Protein AF-A0A432HNS5-F1 (afdb_monomer_lite)

pLDDT: mean 80.05, std 15.09, range [40.34, 94.75]

Sequence (88 aa):
NPNSVKTDSRGKRLGQSRGRAGVKAKVARVDTNRGMIYVDGLTISTADGKEEGVPIRPSNLVVTNLYDGDPLRIKRLMERS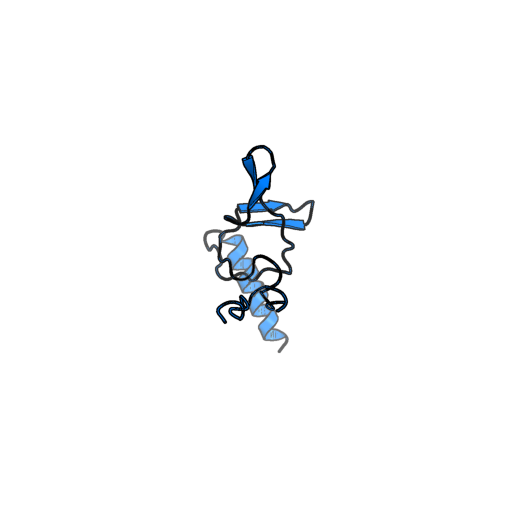ERGEIDE

Radius of gyration: 21.63 Å; chains: 1; bounding box: 68×28×46 Å

Structure (mmCIF, N/CA/C/O backbone):
data_AF-A0A432HNS5-F1
#
_entry.id   AF-A0A432HNS5-F1
#
loop_
_atom_site.group_PDB
_atom_site.id
_atom_site.type_symbol
_atom_site.label_atom_id
_atom_site.label_alt_id
_atom_site.label_comp_id
_atom_site.label_asym_id
_atom_site.label_entity_id
_atom_site.label_seq_id
_atom_site.pdbx_PDB_ins_code
_atom_site.Cartn_x
_atom_site.Cartn_y
_atom_site.Cartn_z
_atom_site.occupancy
_atom_site.B_iso_or_equiv
_atom_site.auth_seq_id
_atom_site.auth_comp_id
_atom_site.auth_asym_id
_atom_site.auth_atom_id
_atom_site.pdbx_PDB_model_num
ATOM 1 N N . ASN A 1 1 ? -55.422 -12.176 14.013 1.00 40.34 1 ASN A N 1
ATOM 2 C CA . ASN A 1 1 ? -54.319 -12.391 14.981 1.00 40.34 1 ASN A CA 1
ATOM 3 C C . ASN A 1 1 ? -53.034 -11.738 14.479 1.00 40.34 1 ASN A C 1
ATOM 5 O O . ASN A 1 1 ? -52.455 -12.252 13.532 1.00 40.34 1 ASN A O 1
ATOM 9 N N . PRO A 1 2 ? -52.595 -10.612 15.067 1.00 56.00 2 PRO A N 1
ATOM 10 C CA . PRO A 1 2 ? -51.495 -9.785 14.550 1.00 56.00 2 PRO A CA 1
ATOM 11 C C . PRO A 1 2 ? -50.068 -10.278 14.893 1.00 56.00 2 PRO A C 1
ATOM 13 O O . PRO A 1 2 ? -49.098 -9.625 14.532 1.00 56.00 2 PRO A O 1
ATOM 16 N N . ASN A 1 3 ? -49.901 -11.440 15.534 1.00 56.94 3 ASN A N 1
ATOM 17 C CA . ASN A 1 3 ? -48.600 -11.915 16.044 1.00 56.94 3 ASN A CA 1
ATOM 18 C C . ASN A 1 3 ? -47.772 -12.788 15.071 1.00 56.94 3 ASN A C 1
ATOM 20 O O . ASN A 1 3 ? -46.928 -13.563 15.513 1.00 56.94 3 ASN A O 1
ATOM 24 N N . SER A 1 4 ? -47.976 -12.685 13.752 1.00 62.94 4 SER A N 1
ATOM 25 C CA . SER A 1 4 ? -47.268 -13.530 12.765 1.00 62.94 4 SER A CA 1
ATOM 26 C C . SER A 1 4 ? -46.352 -12.769 11.797 1.00 62.94 4 SER A C 1
ATOM 28 O O . SER A 1 4 ? -46.035 -13.277 10.722 1.00 62.94 4 SER A O 1
ATOM 30 N N . VAL A 1 5 ? -45.874 -11.577 12.157 1.00 63.44 5 VAL A N 1
ATOM 31 C CA . VAL A 1 5 ? -44.797 -10.922 11.396 1.00 63.44 5 VAL A CA 1
ATOM 32 C C . VAL A 1 5 ? -43.456 -11.364 11.980 1.00 63.44 5 VAL A C 1
ATOM 34 O O . VAL A 1 5 ? -42.905 -10.745 12.889 1.00 63.44 5 VAL A O 1
ATOM 37 N N . LYS A 1 6 ? -42.937 -12.497 11.497 1.00 57.84 6 LYS A N 1
ATOM 38 C CA . LYS A 1 6 ? -41.569 -12.929 11.806 1.00 57.84 6 LYS A CA 1
ATOM 39 C C . LYS A 1 6 ? -40.608 -12.064 10.989 1.00 57.84 6 LYS A C 1
ATOM 41 O O . LYS A 1 6 ? -40.564 -12.177 9.771 1.00 57.84 6 LYS A O 1
ATOM 46 N N . THR A 1 7 ? -39.847 -11.196 11.652 1.00 60.84 7 THR A N 1
ATOM 47 C CA . THR A 1 7 ? -38.721 -10.476 11.040 1.00 60.84 7 THR A CA 1
ATOM 48 C C . THR A 1 7 ? -37.706 -11.493 10.514 1.00 60.84 7 THR A C 1
ATOM 50 O O . THR A 1 7 ? -37.201 -12.300 11.298 1.00 60.84 7 THR A O 1
ATOM 53 N N . ASP A 1 8 ? -37.400 -11.437 9.216 1.00 56.94 8 ASP A N 1
ATOM 54 C CA . ASP A 1 8 ? -36.568 -12.389 8.446 1.00 56.94 8 ASP A CA 1
ATOM 55 C C . ASP A 1 8 ? -35.084 -12.461 8.904 1.00 56.94 8 ASP A C 1
ATOM 57 O O . ASP A 1 8 ? -34.231 -13.095 8.288 1.00 56.94 8 ASP A O 1
ATOM 61 N N . SER A 1 9 ? -34.756 -11.804 10.019 1.00 56.34 9 SER A N 1
ATOM 62 C CA . SER A 1 9 ? -33.408 -11.592 10.547 1.00 56.34 9 SER A CA 1
ATOM 63 C C . SER A 1 9 ? -33.019 -12.487 11.731 1.00 56.34 9 SER A C 1
ATOM 65 O O . SER A 1 9 ? -31.849 -12.510 12.101 1.00 56.34 9 SER A O 1
ATOM 67 N N . ARG A 1 10 ? -33.936 -13.256 12.342 1.00 52.41 10 ARG A N 1
ATOM 68 C CA . ARG A 1 10 ? -33.642 -14.035 13.575 1.00 52.41 10 ARG A CA 1
ATOM 69 C C . ARG A 1 10 ? -33.152 -15.474 13.362 1.00 52.41 10 ARG A C 1
ATOM 71 O O . ARG A 1 10 ? -33.389 -16.331 14.207 1.00 52.41 10 ARG A O 1
ATOM 78 N N . GLY A 1 11 ? -32.465 -15.776 12.265 1.00 57.69 11 GLY A N 1
ATOM 79 C CA . GLY A 1 11 ? -31.923 -17.135 12.110 1.00 57.69 11 GLY A CA 1
ATOM 80 C C . GLY A 1 11 ? -31.254 -17.460 10.786 1.00 57.69 11 GLY A C 1
ATOM 81 O O . GLY A 1 11 ? -30.508 -18.437 10.711 1.00 57.69 11 GLY A O 1
ATOM 82 N N . LYS A 1 12 ? -31.445 -16.645 9.743 1.00 63.97 12 LYS A N 1
ATOM 83 C CA . LYS A 1 12 ? -30.629 -16.790 8.541 1.00 63.97 12 LYS A CA 1
ATOM 84 C C . LYS A 1 12 ? -29.240 -16.246 8.826 1.00 63.97 12 LYS A C 1
ATOM 86 O O . LYS A 1 12 ? -29.046 -15.048 9.007 1.00 63.97 12 LYS A O 1
ATOM 91 N N . ARG A 1 13 ? -28.258 -17.147 8.806 1.00 57.38 13 ARG A N 1
ATOM 92 C CA . ARG A 1 13 ? -26.863 -16.792 8.545 1.00 57.38 13 ARG A CA 1
ATOM 93 C C . ARG A 1 13 ? -26.848 -16.241 7.122 1.00 57.38 13 ARG A C 1
ATOM 95 O O . ARG A 1 13 ? -26.662 -17.004 6.178 1.00 57.38 13 ARG A O 1
ATOM 102 N N . LEU A 1 14 ? -27.148 -14.950 6.953 1.00 58.06 14 LEU A N 1
ATOM 103 C CA . LEU A 1 14 ? -26.860 -14.268 5.700 1.00 58.06 14 LEU A CA 1
ATOM 104 C C . LEU A 1 14 ? -25.379 -14.547 5.460 1.00 58.06 14 LEU A C 1
ATOM 106 O O . LEU A 1 14 ? -24.545 -14.199 6.297 1.00 58.06 14 LEU A O 1
ATOM 110 N N . GLY A 1 15 ? -25.062 -15.247 4.376 1.00 54.19 15 GLY A N 1
ATOM 111 C CA . GLY A 1 15 ? -23.695 -15.482 3.931 1.00 54.19 15 GLY A CA 1
ATOM 112 C C . GLY A 1 15 ? -23.063 -14.178 3.458 1.00 54.19 15 GLY A C 1
ATOM 113 O O . GLY A 1 15 ? -22.598 -14.107 2.32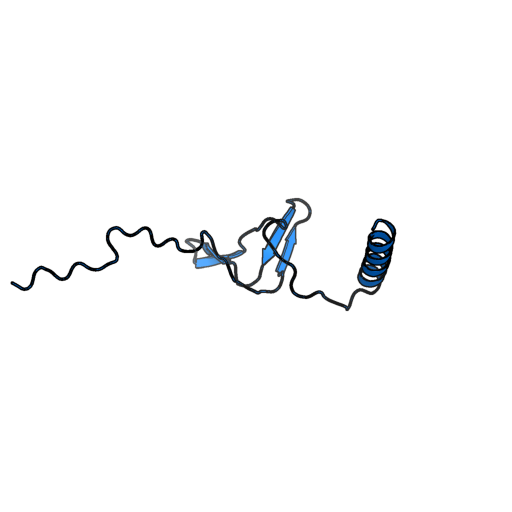8 1.00 54.19 15 GLY A O 1
ATOM 114 N N . GLN A 1 16 ? -23.104 -13.128 4.285 1.00 55.44 16 GLN A N 1
ATOM 115 C CA . GLN A 1 16 ? -22.380 -11.905 4.026 1.00 55.44 16 GLN A CA 1
ATOM 116 C C . GLN A 1 16 ? -20.909 -12.269 3.876 1.00 55.44 16 GLN A C 1
ATOM 118 O O . GLN A 1 16 ? -20.375 -13.128 4.589 1.00 55.44 16 GLN A O 1
ATOM 123 N N . SER A 1 17 ? -20.279 -11.623 2.904 1.00 55.78 17 SER A N 1
ATOM 124 C CA . SER A 1 17 ? -18.845 -11.685 2.678 1.00 55.78 17 SER A CA 1
ATOM 125 C C . SER A 1 17 ? -18.115 -11.540 4.011 1.00 55.78 17 SER A C 1
ATOM 127 O O . SER A 1 17 ? -18.300 -10.558 4.730 1.00 55.78 17 SER A O 1
ATOM 129 N N . ARG A 1 18 ? -17.323 -12.552 4.376 1.00 53.12 18 ARG A N 1
ATOM 130 C CA . ARG A 1 18 ? -16.515 -12.510 5.595 1.00 53.12 18 ARG A CA 1
ATOM 131 C C . ARG A 1 18 ? -15.435 -11.438 5.426 1.00 53.12 18 ARG A C 1
ATOM 133 O O . ARG A 1 18 ? -14.659 -11.502 4.478 1.00 53.12 18 ARG A O 1
ATOM 140 N N . GLY A 1 19 ? -15.370 -10.488 6.358 1.00 60.09 19 GLY A N 1
ATOM 141 C CA . GLY A 1 19 ? -14.402 -9.387 6.337 1.00 60.09 19 GLY A CA 1
ATOM 142 C C . GLY A 1 19 ? -14.843 -8.181 5.498 1.00 60.09 19 GLY A C 1
ATOM 143 O O . GLY A 1 19 ? -15.935 -8.149 4.938 1.00 60.09 19 GLY A O 1
ATOM 144 N N . ARG A 1 20 ? -13.987 -7.156 5.427 1.00 63.59 20 ARG A N 1
ATOM 145 C CA . ARG A 1 20 ? -14.221 -5.949 4.617 1.00 63.59 20 ARG A CA 1
ATOM 146 C C . ARG A 1 20 ? -13.811 -6.209 3.163 1.00 63.59 20 ARG A C 1
ATOM 148 O O . ARG A 1 20 ? -12.740 -5.796 2.731 1.00 63.59 20 ARG A O 1
ATOM 155 N N . ALA A 1 21 ? -14.626 -6.967 2.435 1.00 64.62 21 ALA A N 1
ATOM 156 C CA . ALA A 1 21 ? -14.394 -7.278 1.025 1.00 64.62 21 ALA A CA 1
ATOM 157 C C . ALA A 1 21 ? -14.951 -6.172 0.106 1.00 64.62 21 ALA A C 1
ATOM 159 O O . ALA A 1 21 ? -15.977 -5.571 0.411 1.00 64.62 21 ALA A O 1
ATOM 160 N N . GLY A 1 22 ? -14.287 -5.919 -1.027 1.00 72.62 22 GLY A N 1
ATOM 161 C CA . GLY A 1 22 ? -14.762 -4.987 -2.063 1.00 72.62 22 GLY A CA 1
ATOM 162 C C . GLY A 1 22 ? -14.302 -3.530 -1.924 1.00 72.62 22 GLY A C 1
ATOM 163 O O . GLY A 1 22 ? -14.656 -2.705 -2.762 1.00 72.62 22 GLY A O 1
ATOM 164 N N . VAL A 1 23 ? -13.489 -3.203 -0.914 1.00 80.69 23 VAL A N 1
ATOM 165 C CA . VAL A 1 23 ? -12.913 -1.859 -0.757 1.00 80.69 23 VAL A CA 1
ATOM 166 C C . VAL A 1 23 ? -11.775 -1.666 -1.761 1.00 80.69 23 VAL A C 1
ATOM 168 O O . VAL A 1 23 ? -10.797 -2.412 -1.749 1.00 80.69 23 VAL A O 1
ATOM 171 N N . LYS A 1 24 ? -11.893 -0.649 -2.620 1.00 87.25 24 LYS A N 1
ATOM 172 C CA . LYS A 1 24 ? -10.800 -0.156 -3.468 1.00 87.25 24 LYS A CA 1
ATOM 173 C C . LYS A 1 24 ? -10.262 1.125 -2.851 1.00 87.25 24 LYS A C 1
ATOM 175 O O . LYS A 1 24 ? -10.991 2.107 -2.754 1.00 87.25 24 LYS A O 1
ATOM 180 N N . ALA A 1 25 ? -9.005 1.107 -2.434 1.00 89.75 25 ALA A N 1
ATOM 181 C CA . ALA A 1 25 ? -8.375 2.241 -1.776 1.00 89.75 25 ALA A CA 1
ATOM 182 C C . ALA A 1 25 ? -6.862 2.242 -2.002 1.00 89.75 25 ALA A C 1
ATOM 184 O O . ALA A 1 25 ? -6.281 1.265 -2.484 1.00 89.75 25 ALA A O 1
ATOM 185 N N . LYS A 1 26 ? -6.232 3.369 -1.668 1.00 92.44 26 LYS A N 1
ATOM 186 C CA . LYS A 1 26 ? -4.787 3.546 -1.761 1.00 92.44 26 LYS A CA 1
ATOM 187 C C . LYS A 1 26 ? -4.096 2.875 -0.572 1.00 92.44 26 LYS A C 1
ATOM 189 O O . LYS A 1 26 ? -4.638 2.781 0.528 1.00 92.44 26 LYS A O 1
ATOM 194 N N . VAL A 1 27 ? -2.881 2.392 -0.809 1.00 92.38 27 VAL A N 1
ATOM 195 C CA . VAL A 1 27 ? -2.005 1.899 0.254 1.00 92.38 27 VAL A CA 1
ATOM 196 C C . VAL A 1 27 ? -1.409 3.095 0.995 1.00 92.38 27 VAL A C 1
ATOM 198 O O . VAL A 1 27 ? -0.705 3.904 0.390 1.00 92.38 27 VAL A O 1
ATOM 201 N N . ALA A 1 28 ? -1.675 3.178 2.296 1.00 92.62 28 ALA A N 1
ATOM 202 C CA . ALA A 1 28 ? -1.219 4.251 3.173 1.00 92.62 28 ALA A CA 1
ATOM 203 C C . ALA A 1 28 ? 0.222 4.021 3.640 1.00 92.62 28 ALA A C 1
ATOM 205 O O . ALA A 1 28 ? 1.061 4.921 3.633 1.00 92.62 28 ALA A O 1
ATOM 206 N N . ARG A 1 29 ? 0.508 2.784 4.068 1.00 92.25 29 ARG A N 1
ATOM 207 C CA . 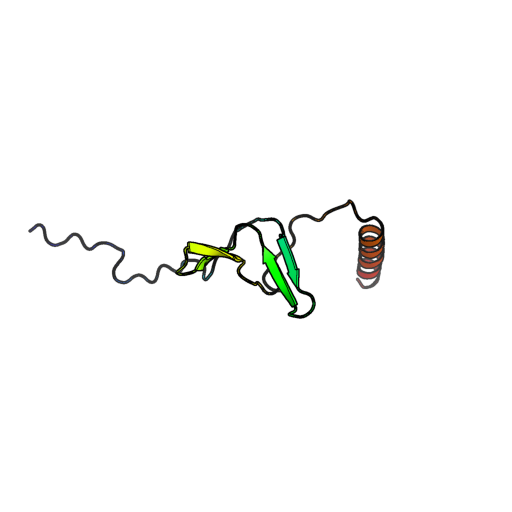ARG A 1 29 ? 1.792 2.405 4.660 1.00 92.25 29 ARG A CA 1
ATOM 208 C C . ARG A 1 29 ? 2.096 0.934 4.417 1.00 92.25 29 ARG A C 1
ATOM 210 O O . ARG A 1 29 ? 1.212 0.084 4.496 1.00 92.25 29 ARG A O 1
ATOM 217 N N . VAL A 1 30 ? 3.372 0.640 4.191 1.00 94.06 30 VAL A N 1
ATOM 218 C CA . VAL A 1 30 ? 3.913 -0.720 4.122 1.00 94.06 30 VAL A CA 1
ATOM 219 C C . VAL A 1 30 ? 4.905 -0.896 5.269 1.00 94.06 30 VAL A C 1
ATOM 221 O O . VAL A 1 30 ? 5.836 -0.105 5.407 1.00 94.06 30 VAL A O 1
ATOM 224 N N . ASP A 1 31 ? 4.689 -1.905 6.109 1.00 94.38 31 ASP A N 1
ATOM 225 C CA . ASP A 1 31 ? 5.623 -2.320 7.157 1.00 94.38 31 ASP A CA 1
ATOM 226 C C . ASP A 1 31 ? 6.365 -3.578 6.690 1.00 94.38 31 ASP A C 1
ATOM 228 O O . ASP A 1 31 ? 5.825 -4.687 6.707 1.00 94.38 31 ASP A O 1
ATOM 232 N N . THR A 1 32 ? 7.614 -3.400 6.261 1.00 94.12 32 THR A N 1
ATOM 233 C CA . THR A 1 32 ? 8.477 -4.485 5.776 1.00 94.12 32 THR A CA 1
ATOM 234 C C . THR A 1 32 ? 8.999 -5.386 6.890 1.00 94.12 32 THR A C 1
ATOM 236 O O . THR A 1 32 ? 9.340 -6.530 6.612 1.00 94.12 32 THR A O 1
ATOM 239 N N . ASN A 1 33 ? 9.032 -4.917 8.141 1.00 94.69 33 ASN A N 1
ATOM 240 C CA . ASN A 1 33 ? 9.499 -5.725 9.271 1.00 94.69 33 ASN A CA 1
ATOM 241 C C . ASN A 1 33 ? 8.447 -6.764 9.662 1.00 94.69 33 ASN A C 1
ATOM 243 O O . ASN A 1 33 ? 8.775 -7.904 9.979 1.00 94.69 33 ASN A O 1
ATOM 247 N N . ARG A 1 34 ? 7.171 -6.364 9.636 1.00 90.88 34 ARG A N 1
ATOM 248 C CA . ARG A 1 34 ? 6.037 -7.242 9.969 1.00 90.88 34 ARG A CA 1
ATOM 249 C C . ARG A 1 34 ? 5.397 -7.900 8.747 1.00 90.88 34 ARG A C 1
ATOM 251 O O . ARG A 1 34 ? 4.554 -8.777 8.913 1.00 90.88 34 ARG A O 1
ATOM 258 N N . GLY A 1 35 ? 5.758 -7.470 7.538 1.00 92.75 35 GLY A N 1
ATOM 259 C CA . GLY A 1 35 ? 5.141 -7.935 6.294 1.00 92.75 35 GLY A CA 1
ATOM 260 C C . GLY A 1 35 ? 3.665 -7.539 6.175 1.00 92.75 35 GLY A C 1
ATOM 261 O O . GLY A 1 35 ? 2.874 -8.285 5.597 1.00 92.75 35 GLY A O 1
ATOM 262 N N . MET A 1 36 ? 3.284 -6.396 6.754 1.00 93.75 36 MET A N 1
ATOM 263 C CA . MET A 1 36 ? 1.896 -5.927 6.830 1.00 93.75 36 MET A CA 1
ATOM 264 C C . MET A 1 36 ? 1.689 -4.650 6.019 1.00 93.75 36 MET A C 1
ATOM 266 O O . MET A 1 36 ? 2.582 -3.808 5.908 1.00 93.75 36 MET A O 1
ATOM 270 N N . ILE A 1 37 ? 0.485 -4.492 5.475 1.00 93.56 37 ILE A N 1
ATOM 271 C CA . ILE A 1 37 ? 0.079 -3.318 4.701 1.00 93.56 37 ILE A CA 1
ATOM 272 C C . ILE A 1 37 ? -1.116 -2.648 5.378 1.00 93.56 37 ILE A C 1
ATOM 274 O O . ILE A 1 37 ? -2.019 -3.324 5.869 1.00 93.56 37 ILE A O 1
ATOM 278 N N . TYR A 1 38 ? -1.120 -1.318 5.366 1.00 93.19 38 TYR A N 1
ATOM 279 C CA . TYR A 1 38 ? -2.218 -0.475 5.821 1.00 93.19 38 TYR A CA 1
ATOM 280 C C . TYR A 1 38 ? -2.848 0.217 4.616 1.00 93.19 38 TYR A C 1
ATOM 282 O O . TYR A 1 38 ? -2.145 0.802 3.786 1.00 93.19 38 TYR A O 1
ATOM 290 N N . VAL A 1 39 ? -4.170 0.140 4.520 1.00 91.19 39 VAL A N 1
ATOM 291 C CA . VAL A 1 39 ? -4.958 0.669 3.404 1.00 91.19 39 VAL A CA 1
ATOM 292 C C . VA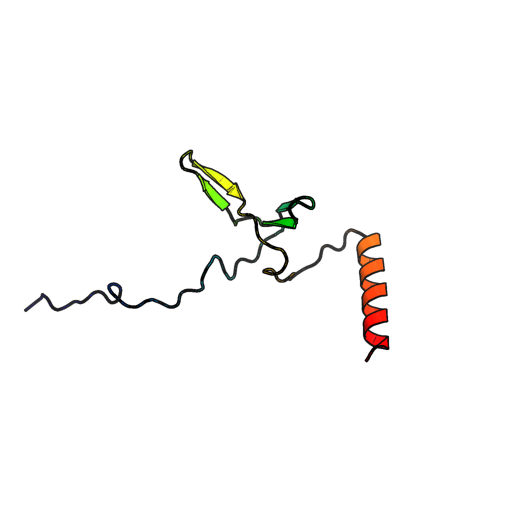L A 1 39 ? -5.861 1.784 3.919 1.00 91.19 39 VAL A C 1
ATOM 294 O O . VAL A 1 39 ? -6.449 1.656 4.994 1.00 91.19 39 VAL A O 1
ATOM 297 N N . ASP A 1 40 ? -5.978 2.864 3.151 1.00 89.06 40 ASP A N 1
ATOM 298 C CA . ASP A 1 40 ? -6.836 3.996 3.503 1.00 89.06 40 ASP A CA 1
ATOM 299 C C . ASP A 1 40 ? -8.315 3.569 3.594 1.00 89.06 40 ASP A C 1
ATOM 301 O O . ASP A 1 40 ? -8.805 2.778 2.787 1.00 89.06 40 ASP A O 1
ATOM 305 N N . GLY A 1 41 ? -9.038 4.070 4.601 1.00 85.06 41 GLY A N 1
ATOM 306 C CA . GLY A 1 41 ? -10.448 3.723 4.855 1.00 85.06 41 GLY A CA 1
ATOM 307 C C . GLY A 1 41 ? -10.674 2.361 5.529 1.00 85.06 41 GLY A C 1
ATOM 308 O O . GLY A 1 41 ? -11.808 1.998 5.854 1.00 85.06 41 GLY A O 1
ATOM 309 N N . LEU A 1 42 ? -9.604 1.604 5.782 1.00 85.31 42 LEU A N 1
ATOM 310 C CA . LEU A 1 42 ? -9.623 0.374 6.568 1.00 85.31 42 LEU A CA 1
ATOM 311 C C . LEU A 1 42 ? -9.156 0.674 7.994 1.00 85.31 42 LEU A C 1
ATOM 313 O O . LEU A 1 42 ? -8.043 0.336 8.391 1.00 85.31 42 LEU A O 1
ATOM 317 N N . THR A 1 43 ? -10.033 1.320 8.762 1.00 87.88 43 THR A N 1
ATOM 318 C CA . THR A 1 43 ? -9.793 1.694 10.160 1.00 87.88 43 THR A CA 1
ATOM 319 C C . THR A 1 43 ? -10.743 0.981 11.125 1.00 87.88 43 THR A C 1
ATOM 321 O O . THR A 1 43 ? -11.861 0.570 10.773 1.00 87.88 43 THR A O 1
ATOM 324 N N . ILE A 1 44 ? -10.270 0.786 12.355 1.00 85.06 44 ILE A N 1
ATOM 325 C CA . ILE A 1 44 ? -11.063 0.369 13.514 1.00 85.06 44 ILE A CA 1
ATOM 326 C C . ILE A 1 44 ? -11.050 1.522 14.514 1.00 85.06 44 ILE A C 1
ATOM 328 O O . ILE A 1 44 ? -9.997 2.089 14.799 1.00 85.06 44 ILE A O 1
ATOM 332 N N . SER A 1 45 ? -12.225 1.857 15.045 1.00 86.62 45 SER A N 1
ATOM 333 C CA . SER A 1 45 ? -12.360 2.795 16.153 1.00 86.62 45 SER A CA 1
ATOM 334 C C . SER A 1 45 ? -12.017 2.091 17.465 1.00 86.62 45 SER A C 1
ATOM 336 O O . SER A 1 45 ? -12.708 1.147 17.865 1.00 86.62 45 SER A O 1
ATOM 338 N N . THR A 1 46 ? -10.973 2.552 18.140 1.00 85.06 46 THR A N 1
ATOM 339 C CA . THR A 1 46 ? -10.645 2.127 19.506 1.00 85.06 46 THR A CA 1
ATOM 340 C C . THR A 1 46 ? -11.648 2.737 20.498 1.00 85.06 46 THR A C 1
ATOM 342 O O . THR A 1 46 ? -12.335 3.706 20.172 1.00 85.06 46 THR A O 1
ATOM 345 N N . ALA A 1 47 ? -11.749 2.192 21.717 1.00 86.69 47 ALA A N 1
ATOM 346 C CA . ALA A 1 47 ? -12.636 2.708 22.771 1.00 86.69 47 ALA A CA 1
ATOM 347 C C . ALA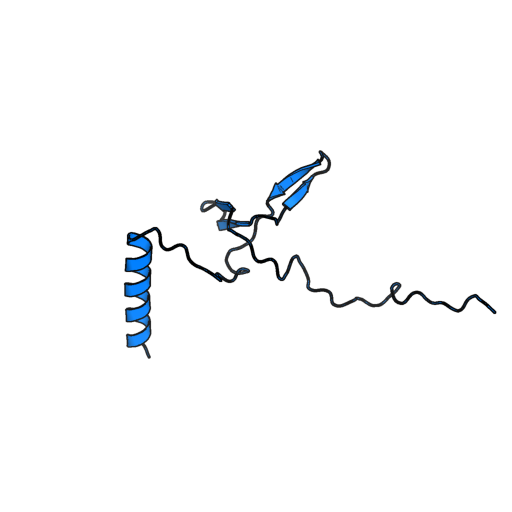 A 1 47 ? -12.420 4.207 23.069 1.00 86.69 47 ALA A C 1
ATOM 349 O O . ALA A 1 47 ? -13.365 4.913 23.406 1.00 86.69 47 ALA A O 1
ATOM 350 N N . ASP A 1 48 ? -11.198 4.698 22.852 1.00 82.19 48 ASP A N 1
ATOM 351 C CA . ASP A 1 48 ? -10.813 6.104 23.008 1.00 82.19 48 ASP A CA 1
ATOM 352 C C . ASP A 1 48 ? -11.212 6.996 21.811 1.00 82.19 48 ASP A C 1
ATOM 354 O O . ASP A 1 48 ? -10.788 8.147 21.723 1.00 82.19 48 ASP A O 1
ATOM 358 N N . GLY A 1 49 ? -11.966 6.467 20.840 1.00 85.00 49 GLY A N 1
ATOM 359 C CA . GLY A 1 49 ? -12.429 7.194 19.650 1.00 85.00 49 GLY A CA 1
ATOM 360 C C . GLY A 1 49 ? -11.361 7.430 18.578 1.00 85.00 49 GLY A C 1
ATOM 361 O O . GLY A 1 49 ? -11.640 8.062 17.562 1.00 85.00 49 GLY A O 1
ATOM 362 N N . LYS A 1 50 ? -10.139 6.925 18.774 1.00 87.25 50 LYS A N 1
ATOM 363 C CA . LYS A 1 50 ? -9.064 7.001 17.777 1.00 87.25 50 LYS A CA 1
ATOM 364 C C . LYS A 1 50 ? -9.283 5.975 16.672 1.00 87.25 50 LYS A C 1
ATOM 366 O O . LYS A 1 50 ? -9.629 4.828 16.950 1.00 87.25 50 LYS A O 1
ATOM 371 N N . GLU A 1 51 ? -9.034 6.383 15.434 1.00 86.88 51 GLU A N 1
ATOM 372 C CA . GLU A 1 51 ? -9.031 5.482 14.288 1.00 86.88 51 GLU A CA 1
ATOM 373 C C . GLU A 1 51 ? -7.636 4.906 14.060 1.00 86.88 51 GLU A C 1
ATOM 375 O O . GLU A 1 51 ? -6.689 5.630 13.747 1.00 86.88 51 GLU A O 1
ATOM 380 N N . GLU A 1 52 ? -7.517 3.589 14.191 1.00 86.62 52 GLU A N 1
ATOM 381 C CA . GLU A 1 52 ? -6.285 2.865 13.898 1.00 86.62 52 GLU A CA 1
ATOM 382 C C . GLU A 1 52 ? -6.440 2.034 12.626 1.00 86.62 52 GLU A C 1
ATOM 384 O O . GLU A 1 52 ? -7.461 1.380 12.398 1.00 86.62 52 GLU A O 1
ATOM 389 N N . GLY A 1 53 ? -5.410 2.063 11.778 1.00 87.19 53 GLY A N 1
ATOM 390 C CA . GLY A 1 53 ? -5.386 1.302 10.535 1.00 87.19 53 GLY A CA 1
ATOM 391 C C . GLY A 1 53 ? -5.323 -0.203 10.792 1.00 87.19 53 GLY A C 1
ATOM 392 O O . GLY A 1 53 ? -4.497 -0.682 11.570 1.00 87.19 53 GLY A O 1
ATOM 393 N N . VAL A 1 54 ? -6.161 -0.961 10.090 1.00 88.25 54 VAL A N 1
ATOM 394 C CA . VAL A 1 54 ? -6.173 -2.424 10.161 1.00 88.25 54 VAL A CA 1
ATOM 395 C C . VAL A 1 54 ? -5.019 -2.987 9.332 1.00 88.25 54 VAL A C 1
ATOM 397 O O . VAL A 1 54 ? -4.958 -2.715 8.131 1.00 88.25 54 VAL A O 1
ATOM 400 N N . PRO A 1 55 ? -4.120 -3.800 9.918 1.00 90.81 55 PRO A N 1
ATOM 401 C CA . PRO A 1 55 ? -3.066 -4.450 9.156 1.00 90.81 55 PRO A CA 1
ATOM 402 C C . PRO A 1 55 ? -3.641 -5.590 8.308 1.00 90.81 55 PRO A C 1
ATOM 404 O O . PRO A 1 55 ? -4.404 -6.429 8.795 1.00 90.81 55 PRO A O 1
ATOM 407 N N . ILE A 1 56 ? -3.238 -5.652 7.041 1.00 89.38 56 ILE A N 1
ATOM 408 C CA . ILE A 1 56 ? -3.649 -6.698 6.100 1.00 89.38 56 ILE A CA 1
ATOM 409 C C . ILE A 1 56 ? -2.414 -7.377 5.515 1.00 89.38 56 ILE A C 1
ATOM 411 O O . ILE A 1 56 ? -1.401 -6.737 5.227 1.00 89.38 56 ILE A O 1
ATOM 415 N N . ARG A 1 57 ? -2.514 -8.695 5.313 1.00 91.56 57 ARG A N 1
ATOM 416 C CA . ARG A 1 57 ? -1.494 -9.468 4.603 1.00 91.56 57 ARG A CA 1
ATOM 417 C C . ARG A 1 57 ? -1.535 -9.182 3.098 1.00 91.56 57 ARG A C 1
ATOM 419 O O . ARG A 1 57 ? -2.616 -9.294 2.522 1.00 91.56 57 ARG A O 1
ATOM 426 N N . PRO A 1 58 ? -0.386 -8.938 2.439 1.00 91.19 58 PRO A N 1
ATOM 427 C CA . PRO A 1 58 ? -0.316 -8.628 1.007 1.00 91.19 58 PRO A CA 1
ATOM 428 C C . PRO A 1 58 ? -0.947 -9.693 0.101 1.00 91.19 58 PRO A C 1
ATOM 430 O O . PRO A 1 58 ? -1.509 -9.352 -0.932 1.00 91.19 58 PRO A O 1
ATOM 433 N N . SER A 1 59 ? -0.911 -10.969 0.503 1.00 90.94 59 SER A N 1
ATOM 434 C CA . SER A 1 59 ? -1.499 -12.092 -0.245 1.00 90.94 59 SER A CA 1
ATOM 435 C C . SER A 1 59 ? -3.020 -12.015 -0.405 1.00 90.94 59 SER A C 1
ATOM 437 O O . SER A 1 59 ? -3.582 -12.717 -1.237 1.00 90.94 59 SER A O 1
ATOM 439 N N . ASN A 1 60 ? -3.693 -11.202 0.411 1.00 89.00 60 ASN A N 1
ATOM 440 C CA . ASN A 1 60 ? -5.149 -11.070 0.413 1.00 89.00 60 ASN A CA 1
ATOM 441 C C . ASN A 1 60 ? -5.624 -9.836 -0.373 1.00 89.00 60 ASN A C 1
ATOM 443 O O . ASN A 1 60 ? -6.790 -9.459 -0.263 1.00 89.00 60 ASN A O 1
ATOM 447 N N . LEU A 1 61 ? -4.729 -9.177 -1.115 1.00 87.44 61 LEU A N 1
ATOM 448 C CA . LEU A 1 61 ? -5.038 -8.003 -1.922 1.00 87.44 61 LEU A CA 1
ATOM 449 C C . LEU A 1 61 ? -4.776 -8.278 -3.401 1.00 87.44 61 LEU A C 1
ATOM 451 O O . LEU A 1 61 ? -3.931 -9.089 -3.769 1.00 87.44 61 LEU A O 1
ATOM 455 N N . VAL A 1 62 ? -5.475 -7.523 -4.244 1.00 90.12 62 VAL A N 1
ATOM 456 C CA . VAL A 1 62 ? -5.223 -7.452 -5.683 1.00 90.12 62 VAL A CA 1
ATOM 457 C C . VAL A 1 62 ? -4.807 -6.024 -6.010 1.00 90.12 62 VAL A C 1
ATOM 459 O O . VAL A 1 62 ? -5.500 -5.072 -5.648 1.00 90.12 62 VAL A O 1
ATOM 462 N N . VAL A 1 63 ? -3.670 -5.867 -6.686 1.00 91.12 63 VAL A N 1
ATOM 463 C CA . VAL A 1 63 ? -3.202 -4.559 -7.156 1.00 91.12 63 VAL A CA 1
ATOM 464 C C . VAL A 1 63 ? -3.988 -4.198 -8.410 1.00 91.12 63 VAL A C 1
ATOM 466 O O . VAL A 1 63 ? -3.855 -4.865 -9.429 1.00 91.12 63 VAL A O 1
ATOM 469 N N . THR A 1 64 ? -4.825 -3.164 -8.331 1.00 92.19 64 THR A N 1
ATOM 470 C CA . THR A 1 64 ? -5.662 -2.741 -9.465 1.00 92.19 64 THR A CA 1
ATOM 471 C C . THR A 1 64 ? -4.974 -1.720 -10.361 1.00 92.19 64 THR A C 1
ATOM 473 O O . THR A 1 64 ? -5.150 -1.777 -11.566 1.00 92.19 64 THR A O 1
ATOM 476 N N . ASN A 1 65 ? -4.203 -0.800 -9.774 1.00 91.62 65 ASN A N 1
ATOM 477 C CA . ASN A 1 65 ? -3.467 0.248 -10.480 1.00 91.62 65 ASN A CA 1
ATOM 478 C C . ASN A 1 65 ? -2.054 0.359 -9.898 1.00 91.62 65 ASN A C 1
ATOM 480 O O . ASN A 1 65 ? -1.862 0.198 -8.688 1.00 91.62 65 ASN A O 1
ATOM 484 N N . LEU A 1 66 ? -1.082 0.658 -10.757 1.00 91.56 66 LEU A N 1
ATOM 485 C CA . LEU A 1 66 ? 0.302 0.931 -10.376 1.00 91.56 66 LEU A CA 1
ATOM 486 C C . LEU A 1 66 ? 0.574 2.440 -10.370 1.00 91.56 66 LEU A C 1
ATOM 488 O O . LEU A 1 66 ? -0.206 3.232 -10.891 1.00 91.56 66 LEU A O 1
ATOM 492 N N . TYR A 1 67 ? 1.656 2.830 -9.698 1.00 91.31 67 TYR A N 1
ATOM 493 C CA . TYR A 1 67 ? 2.164 4.197 -9.716 1.00 91.31 67 TYR A CA 1
ATOM 494 C C . TYR A 1 67 ? 3.389 4.260 -10.625 1.00 91.31 67 TYR A C 1
ATOM 496 O O . TYR A 1 67 ? 4.373 3.563 -10.365 1.00 91.31 67 TYR A O 1
ATOM 504 N N . ASP A 1 68 ? 3.335 5.132 -11.629 1.00 89.44 68 ASP A N 1
ATOM 505 C CA . ASP A 1 68 ? 4.306 5.159 -12.731 1.00 89.44 68 ASP A CA 1
ATOM 506 C C . ASP A 1 68 ? 5.405 6.223 -12.557 1.00 89.44 68 ASP A C 1
ATOM 508 O O . ASP A 1 68 ? 6.200 6.479 -13.455 1.00 89.44 68 ASP A O 1
ATOM 512 N N . GLY A 1 69 ? 5.482 6.866 -11.391 1.00 92.06 69 GLY A N 1
ATOM 513 C CA . GLY A 1 69 ? 6.491 7.895 -11.127 1.00 92.06 69 GLY A CA 1
ATOM 514 C C . GLY A 1 69 ? 7.864 7.364 -10.702 1.00 92.06 69 GLY A C 1
ATOM 515 O O . GLY A 1 69 ? 8.734 8.172 -10.395 1.00 92.06 69 GLY A O 1
ATOM 516 N N . ASP A 1 70 ? 8.063 6.042 -10.632 1.00 93.56 70 ASP A N 1
ATOM 517 C CA . ASP A 1 70 ? 9.346 5.413 -10.278 1.00 93.56 70 ASP A CA 1
ATOM 518 C C . ASP A 1 70 ? 9.948 4.677 -11.494 1.00 93.56 70 ASP A C 1
ATOM 520 O O . ASP A 1 70 ? 9.562 3.536 -11.784 1.00 93.56 70 ASP A O 1
ATOM 524 N N . PRO A 1 71 ? 10.921 5.292 -12.196 1.00 92.38 71 PRO A N 1
ATOM 525 C CA . PRO A 1 71 ? 11.532 4.703 -13.386 1.00 92.38 71 PRO A CA 1
ATOM 526 C C . PRO A 1 71 ? 12.252 3.375 -13.120 1.00 92.38 71 PRO A C 1
ATOM 528 O O . PRO A 1 7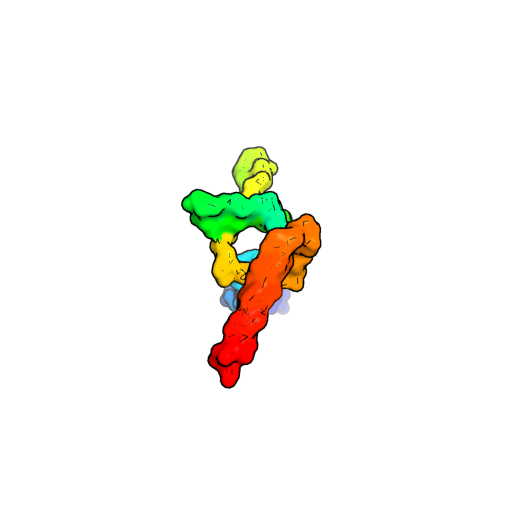1 ? 12.242 2.485 -13.972 1.00 92.38 71 PRO A O 1
ATOM 531 N N . LEU A 1 72 ? 12.867 3.209 -11.940 1.00 94.75 72 LEU A N 1
ATOM 532 C CA . LEU A 1 72 ? 13.596 1.982 -11.596 1.00 94.75 72 LEU A CA 1
ATOM 533 C C . LEU A 1 72 ? 12.631 0.809 -11.415 1.00 94.75 72 LEU A C 1
ATOM 535 O O . LEU A 1 72 ? 12.938 -0.319 -11.812 1.00 94.75 72 LEU A O 1
ATOM 539 N N . ARG A 1 73 ? 11.455 1.073 -10.837 1.00 92.56 73 ARG A N 1
ATOM 540 C CA . ARG A 1 73 ? 10.394 0.073 -10.691 1.00 92.56 73 ARG A CA 1
ATOM 541 C C . ARG A 1 73 ? 9.833 -0.358 -12.042 1.00 92.56 73 ARG A C 1
ATOM 543 O O . ARG A 1 73 ? 9.661 -1.558 -12.248 1.00 92.56 73 ARG A O 1
ATOM 550 N N . ILE A 1 74 ? 9.562 0.589 -12.940 1.00 92.56 74 ILE A N 1
ATOM 551 C CA . ILE A 1 74 ? 9.014 0.293 -14.274 1.00 92.56 74 ILE A CA 1
ATOM 552 C C . ILE A 1 74 ? 9.996 -0.563 -15.071 1.00 92.56 74 ILE A C 1
ATOM 554 O O . ILE A 1 74 ? 9.607 -1.616 -15.568 1.00 92.56 74 ILE A O 1
ATOM 558 N N . LYS A 1 75 ? 11.280 -0.182 -15.103 1.00 92.69 75 LYS A N 1
ATOM 559 C CA . LYS A 1 75 ? 12.321 -0.960 -15.787 1.00 92.69 75 LYS A CA 1
ATOM 560 C C . LYS A 1 75 ? 12.356 -2.418 -15.311 1.00 92.69 75 LYS A C 1
ATOM 562 O O . LYS A 1 75 ? 12.303 -3.332 -16.124 1.00 92.69 75 LYS A O 1
ATOM 567 N N . ARG A 1 76 ? 12.358 -2.643 -13.992 1.00 92.00 76 ARG A N 1
ATOM 568 C CA . ARG A 1 76 ? 12.352 -4.002 -13.414 1.00 92.00 76 ARG A CA 1
ATOM 569 C C . ARG A 1 76 ? 11.075 -4.788 -13.713 1.00 92.00 76 ARG A C 1
ATOM 571 O O . ARG A 1 76 ? 11.123 -6.011 -13.786 1.00 92.00 76 ARG A O 1
ATOM 578 N N . LEU A 1 77 ? 9.928 -4.116 -13.816 1.00 90.56 77 LEU A N 1
ATOM 579 C CA . LEU A 1 77 ? 8.670 -4.769 -14.184 1.00 90.56 77 LEU A CA 1
ATOM 580 C C . LEU A 1 77 ? 8.696 -5.236 -15.642 1.00 90.56 77 LEU A C 1
ATOM 582 O O . LEU A 1 77 ? 8.291 -6.367 -15.891 1.00 90.56 77 LEU A O 1
ATOM 586 N N . MET A 1 78 ? 9.218 -4.406 -16.550 1.00 89.50 78 MET A N 1
ATOM 587 C CA . MET A 1 78 ? 9.370 -4.735 -17.973 1.00 89.50 78 MET A CA 1
ATOM 588 C C . MET A 1 78 ? 10.349 -5.898 -18.188 1.00 89.50 78 MET A C 1
ATOM 590 O O . MET A 1 78 ? 10.008 -6.881 -18.838 1.00 89.50 78 MET A O 1
ATOM 594 N N . GLU A 1 79 ? 11.517 -5.863 -17.540 1.00 91.56 79 GLU A N 1
ATOM 595 C CA . GLU A 1 79 ? 12.485 -6.974 -17.591 1.00 91.56 79 GLU A CA 1
ATOM 596 C C . GLU A 1 79 ? 11.873 -8.295 -17.086 1.00 91.56 79 GLU A C 1
ATOM 598 O O . GLU A 1 79 ? 12.165 -9.378 -17.593 1.00 91.56 79 GLU A O 1
ATOM 603 N N . ARG A 1 80 ? 11.001 -8.229 -16.069 1.00 88.19 80 ARG A N 1
ATOM 604 C CA . ARG A 1 80 ? 10.340 -9.421 -15.525 1.00 88.19 80 ARG A CA 1
ATOM 605 C C . ARG A 1 80 ? 9.230 -9.945 -16.434 1.00 88.19 80 ARG A C 1
ATOM 607 O O . ARG A 1 80 ? 9.029 -11.157 -16.449 1.00 88.19 80 ARG A O 1
ATOM 614 N N . SER A 1 81 ? 8.494 -9.074 -17.128 1.00 85.88 81 SER A N 1
ATOM 615 C CA . SER A 1 81 ? 7.471 -9.516 -18.083 1.00 85.88 81 SER A CA 1
ATOM 616 C C . SER A 1 81 ? 8.099 -10.217 -19.280 1.00 85.88 81 SER A C 1
ATOM 618 O O . SER A 1 81 ? 7.641 -11.297 -19.630 1.00 85.88 81 SER A O 1
ATOM 620 N N . GLU A 1 82 ? 9.198 -9.681 -19.818 1.00 82.38 82 GLU A N 1
ATOM 621 C CA . GLU A 1 82 ? 9.924 -10.299 -20.937 1.00 82.38 82 GLU A CA 1
ATOM 622 C C . GLU A 1 82 ? 10.422 -11.704 -20.579 1.00 82.38 82 GLU A C 1
ATOM 624 O O . GLU A 1 82 ? 10.302 -12.630 -21.370 1.00 82.38 82 GLU A O 1
ATOM 629 N N . ARG A 1 83 ? 10.916 -11.905 -19.350 1.00 73.69 83 ARG A N 1
ATOM 630 C CA . ARG A 1 83 ? 11.335 -13.236 -18.889 1.00 73.69 83 ARG A CA 1
ATOM 631 C C . ARG A 1 83 ? 10.184 -14.247 -18.830 1.00 73.69 83 ARG A C 1
ATOM 633 O O . ARG A 1 83 ? 10.418 -15.421 -19.072 1.00 73.69 83 ARG A O 1
ATOM 640 N N . GLY A 1 84 ? 8.976 -13.808 -18.481 1.00 64.12 84 GLY A N 1
ATOM 641 C CA . GLY A 1 84 ? 7.808 -14.688 -18.391 1.00 64.12 84 GLY A CA 1
ATOM 642 C C . GLY A 1 84 ? 7.304 -15.174 -19.751 1.00 64.12 84 GLY A C 1
ATOM 643 O O . GLY A 1 84 ? 6.797 -16.282 -19.827 1.00 64.12 84 GLY A O 1
ATOM 644 N N . GLU A 1 85 ? 7.484 -14.381 -20.810 1.00 65.12 85 GLU A N 1
ATOM 645 C CA . GLU A 1 85 ? 7.099 -14.750 -22.183 1.00 65.12 85 GLU A CA 1
ATOM 646 C C . GLU A 1 85 ? 8.048 -15.774 -22.828 1.00 65.12 85 GLU A C 1
ATOM 648 O O . GLU A 1 85 ? 7.675 -16.420 -23.798 1.00 65.12 85 GLU A O 1
ATOM 653 N N . ILE A 1 86 ? 9.276 -15.926 -22.318 1.00 60.22 86 ILE A N 1
ATOM 654 C CA . ILE A 1 86 ? 10.287 -16.848 -22.874 1.00 60.22 86 ILE A CA 1
ATOM 655 C C . ILE A 1 86 ? 10.105 -18.283 -22.339 1.00 60.22 86 ILE A C 1
ATOM 657 O O . ILE A 1 86 ? 10.593 -19.234 -22.947 1.00 60.22 86 ILE A O 1
ATOM 661 N N . ASP A 1 87 ? 9.417 -18.434 -21.204 1.00 58.66 87 ASP A N 1
ATOM 662 C CA . ASP A 1 87 ? 9.199 -19.712 -20.515 1.00 58.66 87 ASP A CA 1
ATOM 663 C C . ASP A 1 87 ? 7.837 -20.374 -20.876 1.00 58.66 87 ASP A C 1
ATOM 665 O O . ASP A 1 87 ? 7.499 -21.412 -20.296 1.00 58.66 87 ASP A O 1
ATOM 669 N N . GLU A 1 88 ? 7.069 -19.805 -21.822 1.00 49.59 88 GLU A N 1
ATOM 670 C CA . GLU A 1 88 ? 5.859 -20.388 -22.455 1.00 49.59 88 GLU A CA 1
ATOM 671 C C . GLU A 1 88 ? 6.134 -20.859 -23.895 1.00 49.59 88 GLU A C 1
ATOM 673 O O . GLU A 1 88 ? 5.599 -21.932 -24.267 1.00 49.59 88 GLU A O 1
#

Foldseek 3Di:
DPPPPDDPPPDDPPPPDPDDPDDDFDWPDADPVVQWTFTPPQWDQDPVRDTDTDTDHPVVDDDPDDDDPDPVVVVVVVVVVVVVVVVD

Secondary structure (DSSP, 8-state):
-------TTSS------SSS-S----EEEEETTTTEEEEEEEEEE-TTS-EEEEEE-GGG----------HHHHHHHHHHHHHHHH--